Protein AF-A0A352S5X0-F1 (afdb_monomer_lite)

Radius of gyration: 20.24 Å; chains: 1; bounding box: 41×28×60 Å

Structure (mmCIF, N/CA/C/O backbone):
data_AF-A0A352S5X0-F1
#
_entry.id   AF-A0A352S5X0-F1
#
loop_
_atom_site.group_PDB
_atom_site.id
_atom_site.type_symbol
_atom_site.label_atom_id
_atom_site.label_alt_id
_atom_site.label_comp_id
_atom_site.label_asym_i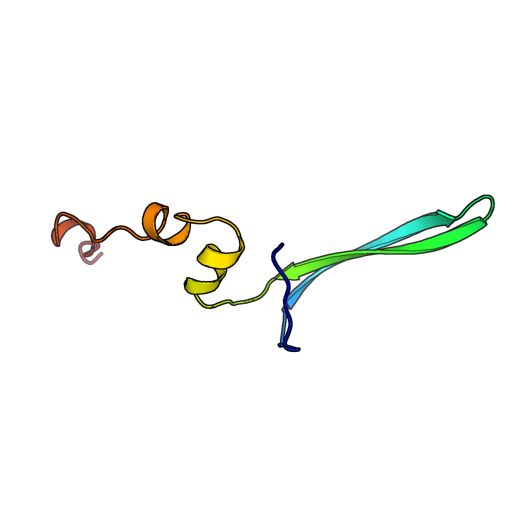d
_atom_site.label_entity_id
_atom_site.label_seq_id
_atom_site.pdbx_PDB_ins_code
_atom_site.Cartn_x
_atom_site.Cartn_y
_atom_site.Cartn_z
_atom_site.occupancy
_atom_site.B_iso_or_equiv
_atom_site.auth_seq_id
_atom_site.auth_comp_id
_atom_site.auth_asym_id
_atom_site.auth_atom_id
_atom_site.pdbx_PDB_model_num
ATOM 1 N N . MET A 1 1 ? -12.186 4.323 -8.200 1.00 65.81 1 MET A N 1
ATOM 2 C CA . MET A 1 1 ? -10.715 4.280 -8.339 1.00 65.81 1 MET A CA 1
ATOM 3 C C . MET A 1 1 ? -10.152 4.815 -7.038 1.00 65.81 1 MET A C 1
ATOM 5 O O . MET A 1 1 ? -10.566 5.896 -6.647 1.00 65.81 1 MET A O 1
ATOM 9 N N . PHE A 1 2 ? -9.330 4.035 -6.334 1.00 76.75 2 PHE A N 1
ATOM 10 C CA . PHE A 1 2 ? -8.684 4.463 -5.091 1.00 76.75 2 PHE A CA 1
ATOM 11 C C . PHE A 1 2 ? -7.371 5.164 -5.437 1.00 76.75 2 PHE A C 1
ATOM 13 O O . PHE A 1 2 ? -6.561 4.611 -6.181 1.00 76.75 2 PHE A O 1
ATOM 20 N N . GLU A 1 3 ? -7.179 6.372 -4.921 1.00 81.50 3 GLU A N 1
ATOM 21 C CA . GLU A 1 3 ? -6.000 7.191 -5.187 1.00 81.50 3 GLU A CA 1
ATOM 22 C C . GLU A 1 3 ? -5.553 7.897 -3.905 1.00 81.50 3 GLU A C 1
ATOM 24 O O . GLU A 1 3 ? -6.372 8.401 -3.135 1.00 81.50 3 GLU A O 1
ATOM 29 N N . ILE A 1 4 ? -4.239 7.940 -3.680 1.00 79.94 4 ILE A N 1
ATOM 30 C CA . ILE A 1 4 ? -3.631 8.697 -2.585 1.00 79.94 4 ILE A CA 1
ATOM 31 C C . ILE A 1 4 ? -3.289 10.090 -3.126 1.00 79.94 4 ILE A C 1
ATOM 33 O O . ILE A 1 4 ? -2.275 10.265 -3.796 1.00 79.94 4 ILE A O 1
ATOM 37 N N . LEU A 1 5 ? -4.147 11.074 -2.847 1.00 81.56 5 LEU A N 1
ATOM 38 C CA . LEU A 1 5 ? -4.019 12.438 -3.385 1.00 81.56 5 LEU A CA 1
ATOM 39 C C . LEU A 1 5 ? -2.995 13.300 -2.635 1.00 81.56 5 LEU A C 1
ATOM 41 O O . LEU A 1 5 ? -2.412 14.223 -3.199 1.00 81.56 5 LEU A O 1
ATOM 45 N N . THR A 1 6 ? -2.784 13.021 -1.350 1.00 83.00 6 THR A N 1
ATOM 46 C CA . THR A 1 6 ? -1.850 13.765 -0.502 1.00 83.00 6 THR A CA 1
ATOM 47 C C . THR A 1 6 ? -0.614 12.934 -0.226 1.00 83.00 6 THR A C 1
ATOM 49 O O . THR A 1 6 ? -0.717 11.798 0.241 1.00 83.00 6 THR A O 1
ATOM 52 N N . ALA A 1 7 ? 0.558 13.522 -0.466 1.00 85.88 7 ALA A N 1
ATOM 53 C CA . ALA A 1 7 ? 1.822 12.908 -0.098 1.00 85.88 7 ALA A CA 1
ATOM 54 C C . ALA A 1 7 ? 1.832 12.612 1.407 1.00 85.88 7 ALA A C 1
ATOM 56 O O . ALA A 1 7 ? 1.600 13.501 2.228 1.00 85.88 7 ALA A O 1
ATOM 57 N N . GLN A 1 8 ? 2.099 11.359 1.755 1.00 86.12 8 GLN A N 1
ATOM 58 C CA . GLN A 1 8 ? 2.148 10.896 3.133 1.00 86.12 8 GLN A CA 1
ATOM 59 C C . GLN A 1 8 ? 3.329 9.945 3.327 1.00 86.12 8 GLN A C 1
ATOM 61 O O . GLN A 1 8 ? 3.751 9.289 2.368 1.00 86.12 8 GLN A O 1
ATOM 66 N N . PRO A 1 9 ? 3.871 9.846 4.550 1.00 90.06 9 PRO A N 1
ATOM 67 C CA . PRO A 1 9 ? 4.858 8.830 4.869 1.00 90.06 9 PRO A CA 1
ATOM 68 C C . PRO A 1 9 ? 4.263 7.431 4.676 1.00 90.06 9 PRO A C 1
ATOM 70 O O . PRO A 1 9 ? 3.202 7.118 5.211 1.00 90.06 9 PRO A O 1
ATOM 73 N N . VAL A 1 10 ? 4.968 6.583 3.932 1.00 92.75 10 VAL A N 1
ATOM 74 C CA . VAL A 1 10 ? 4.631 5.167 3.744 1.00 92.75 10 VAL A CA 1
ATOM 75 C C . VAL A 1 10 ? 5.865 4.319 4.011 1.00 92.75 10 VAL A C 1
ATOM 77 O O . VAL A 1 10 ? 6.999 4.769 3.834 1.00 92.75 10 VAL A O 1
ATOM 80 N N . LYS A 1 11 ? 5.653 3.079 4.434 1.00 95.00 11 LYS A N 1
ATOM 81 C CA . LYS A 1 11 ? 6.725 2.110 4.621 1.00 95.00 11 LYS A CA 1
ATOM 82 C C . LYS A 1 11 ? 6.966 1.375 3.309 1.00 95.00 11 LYS A C 1
ATOM 84 O O . LYS A 1 11 ? 6.065 0.736 2.773 1.00 95.00 11 LYS A O 1
ATOM 89 N N . LEU A 1 12 ? 8.200 1.421 2.817 1.00 94.00 12 LEU A N 1
ATOM 90 C CA . LEU A 1 12 ? 8.650 0.521 1.761 1.00 94.00 12 LEU A CA 1
ATOM 91 C C . LEU A 1 12 ? 8.880 -0.864 2.373 1.00 94.00 12 LEU A C 1
ATOM 93 O O . LEU A 1 12 ? 9.794 -1.042 3.176 1.00 94.00 12 LEU A O 1
ATOM 97 N N . THR A 1 13 ? 8.029 -1.828 2.036 1.00 96.44 13 THR A N 1
ATOM 98 C CA . THR A 1 13 ? 8.082 -3.182 2.607 1.00 96.44 13 THR A CA 1
ATOM 99 C C . THR A 1 13 ? 8.836 -4.162 1.728 1.00 96.44 13 THR A C 1
ATOM 101 O O . THR A 1 13 ? 9.418 -5.113 2.245 1.00 96.44 13 THR A O 1
ATOM 104 N N . ASN A 1 14 ? 8.866 -3.931 0.415 1.00 96.62 14 ASN A N 1
ATOM 105 C CA . ASN A 1 14 ? 9.649 -4.737 -0.510 1.00 96.62 14 ASN A CA 1
ATOM 106 C C . ASN A 1 14 ? 10.154 -3.894 -1.686 1.00 96.62 14 ASN A C 1
ATOM 108 O O . ASN A 1 14 ? 9.434 -3.038 -2.203 1.00 96.62 14 ASN A O 1
ATOM 112 N N . TYR A 1 15 ? 11.380 -4.180 -2.113 1.00 95.75 15 TYR A N 1
ATOM 113 C CA . TYR A 1 15 ? 11.995 -3.643 -3.317 1.00 95.75 15 TYR A CA 1
ATOM 114 C C . TYR A 1 15 ? 12.674 -4.778 -4.072 1.00 95.75 15 TYR A C 1
ATOM 116 O O . TYR A 1 15 ? 13.667 -5.334 -3.600 1.00 95.75 15 TYR A O 1
ATOM 124 N N . ASN A 1 16 ? 12.146 -5.107 -5.248 1.00 94.75 16 ASN A N 1
ATOM 125 C CA . ASN A 1 16 ? 12.691 -6.158 -6.091 1.00 94.75 16 ASN A CA 1
ATOM 126 C C . ASN A 1 16 ? 13.191 -5.568 -7.417 1.00 94.75 16 ASN A C 1
ATOM 128 O O . ASN A 1 16 ? 12.386 -5.351 -8.327 1.00 94.75 16 ASN A O 1
ATOM 132 N N . PRO A 1 17 ? 14.496 -5.280 -7.550 1.00 93.00 17 PRO A N 1
ATOM 133 C CA . PRO A 1 17 ? 15.054 -4.823 -8.811 1.00 93.00 17 PRO A CA 1
ATOM 134 C C . PRO A 1 17 ? 15.013 -5.953 -9.844 1.00 93.00 17 PRO A C 1
ATOM 136 O O . PRO A 1 17 ? 15.421 -7.083 -9.580 1.00 93.00 17 PRO A O 1
ATOM 139 N N . ARG A 1 18 ? 14.556 -5.638 -11.055 1.00 91.00 18 ARG A N 1
ATOM 140 C CA . ARG A 1 18 ? 14.501 -6.578 -12.176 1.00 91.00 18 ARG A CA 1
ATOM 141 C C . ARG A 1 18 ? 14.887 -5.898 -13.480 1.00 91.00 18 ARG A C 1
ATOM 143 O O . ARG A 1 18 ? 14.750 -4.692 -13.640 1.00 91.00 18 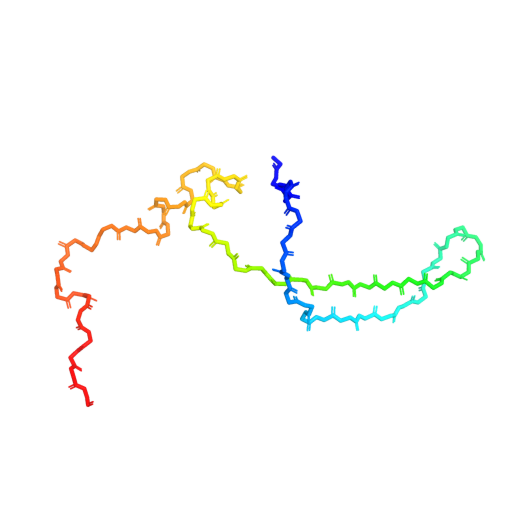ARG A O 1
ATOM 150 N N . ALA A 1 19 ? 15.361 -6.677 -14.442 1.00 88.25 19 ALA A N 1
ATOM 151 C CA . ALA A 1 19 ? 15.495 -6.190 -15.807 1.00 88.25 19 ALA A CA 1
ATOM 152 C C . ALA A 1 19 ? 14.157 -6.379 -16.529 1.00 88.25 19 ALA A C 1
ATOM 154 O O . ALA A 1 19 ? 13.610 -7.483 -16.547 1.00 88.25 19 ALA A O 1
ATOM 155 N N . GLU A 1 20 ? 13.640 -5.320 -17.141 1.00 88.75 20 GLU A N 1
ATOM 156 C CA . GLU A 1 20 ? 12.427 -5.378 -17.953 1.00 88.75 20 GLU A CA 1
ATOM 157 C C . GLU A 1 20 ? 12.756 -5.082 -19.416 1.00 88.75 20 GLU A C 1
ATOM 159 O O . GLU A 1 20 ? 13.615 -4.255 -19.732 1.00 88.75 20 GLU A O 1
ATOM 164 N N . LYS A 1 21 ? 12.098 -5.791 -20.338 1.00 89.38 21 LYS A N 1
ATOM 165 C CA . LYS A 1 21 ? 12.268 -5.533 -21.769 1.00 89.38 21 LYS A CA 1
ATOM 166 C C . LYS A 1 21 ? 11.402 -4.350 -22.174 1.00 89.38 21 LYS A C 1
ATOM 168 O O . LYS A 1 21 ? 10.182 -4.462 -22.208 1.00 89.38 21 LYS A O 1
ATOM 173 N N . HIS A 1 22 ? 12.042 -3.261 -22.577 1.00 82.56 22 HIS A N 1
ATOM 174 C CA . HIS A 1 22 ? 11.387 -2.137 -23.227 1.00 82.56 22 HIS A CA 1
ATOM 175 C C . HIS A 1 22 ? 11.694 -2.193 -24.733 1.00 82.56 22 HIS A C 1
ATOM 177 O O . HIS A 1 22 ? 12.720 -1.707 -25.218 1.00 82.56 22 HIS A O 1
ATOM 183 N N . GLY A 1 23 ? 10.836 -2.885 -25.490 1.00 86.50 23 GLY A N 1
ATOM 184 C CA . GLY A 1 23 ? 11.099 -3.224 -26.891 1.00 86.50 23 GLY A CA 1
ATOM 185 C C . GLY A 1 23 ? 12.225 -4.258 -27.026 1.00 86.50 23 GLY A C 1
ATOM 186 O O . GLY A 1 23 ? 12.093 -5.387 -26.559 1.00 86.50 23 GLY A O 1
ATOM 187 N N . LYS A 1 24 ? 13.338 -3.889 -27.681 1.00 88.88 24 LYS A N 1
ATOM 188 C CA . LYS A 1 24 ? 14.527 -4.758 -27.839 1.00 88.88 24 LYS A CA 1
ATOM 189 C C . LYS A 1 24 ? 15.600 -4.545 -26.764 1.00 88.88 24 LYS A C 1
ATOM 191 O O . LYS A 1 24 ? 16.564 -5.304 -26.731 1.00 88.88 24 LYS A O 1
ATOM 196 N N . GLN A 1 25 ? 15.466 -3.520 -25.923 1.00 84.94 25 GLN A N 1
ATOM 197 C CA . GLN A 1 25 ? 16.465 -3.165 -24.915 1.00 84.94 25 GLN A CA 1
ATOM 198 C C . GLN A 1 25 ? 16.017 -3.630 -23.528 1.00 84.94 25 GLN A C 1
ATOM 200 O O . GLN A 1 25 ? 14.840 -3.526 -23.184 1.00 84.94 25 GLN A O 1
ATOM 205 N N . ALA A 1 26 ? 16.957 -4.156 -22.743 1.00 83.94 26 ALA A N 1
ATOM 206 C CA . ALA A 1 26 ? 16.737 -4.415 -21.327 1.00 83.94 26 ALA A CA 1
ATOM 207 C C . ALA A 1 26 ? 16.989 -3.116 -20.560 1.00 83.94 26 ALA A C 1
ATOM 209 O O . ALA A 1 26 ? 18.075 -2.545 -20.663 1.00 83.94 26 ALA A O 1
ATOM 210 N N . MET A 1 27 ? 15.989 -2.659 -19.818 1.00 91.19 27 MET A N 1
ATOM 211 C CA . MET A 1 27 ? 16.076 -1.476 -18.971 1.00 91.19 27 MET A CA 1
ATOM 212 C C . MET A 1 27 ? 15.994 -1.891 -17.498 1.00 91.19 27 MET A C 1
ATOM 214 O O . MET A 1 27 ? 15.303 -2.868 -17.179 1.00 91.19 27 MET A O 1
ATOM 218 N N . PRO A 1 28 ? 16.682 -1.178 -16.591 1.00 89.50 28 PRO A N 1
ATOM 219 C CA . PRO A 1 28 ? 16.472 -1.343 -15.161 1.00 89.50 28 PRO A CA 1
ATOM 220 C C . PRO A 1 28 ? 15.023 -1.012 -14.801 1.00 89.50 28 PRO A C 1
ATOM 222 O O . PRO A 1 28 ? 14.513 0.048 -15.159 1.00 89.50 28 PRO A O 1
ATOM 225 N N . ALA A 1 29 ? 14.385 -1.914 -14.074 1.00 92.62 29 ALA A N 1
ATOM 226 C CA . ALA A 1 29 ? 13.064 -1.749 -13.501 1.00 92.62 29 ALA A CA 1
ATOM 227 C C . ALA A 1 29 ? 13.082 -2.262 -12.057 1.00 92.62 29 ALA A C 1
ATOM 229 O O . ALA A 1 29 ? 14.051 -2.876 -11.599 1.00 92.62 29 ALA A O 1
ATOM 230 N N . ALA A 1 30 ? 12.013 -2.005 -11.317 1.00 92.44 30 ALA A N 1
ATOM 231 C CA . ALA A 1 30 ? 11.839 -2.591 -10.002 1.00 92.44 30 ALA A CA 1
ATOM 232 C C . ALA A 1 30 ? 10.364 -2.690 -9.645 1.00 92.44 30 ALA A C 1
ATOM 234 O O . ALA A 1 30 ? 9.578 -1.807 -9.987 1.00 92.44 30 ALA A O 1
ATOM 235 N N . ASP A 1 31 ? 10.030 -3.737 -8.902 1.00 93.12 31 ASP A N 1
ATOM 236 C CA . ASP A 1 31 ? 8.734 -3.861 -8.260 1.00 93.12 31 ASP A CA 1
ATOM 237 C C . ASP A 1 31 ? 8.843 -3.315 -6.830 1.00 93.12 31 ASP A C 1
ATOM 239 O O . ASP A 1 31 ? 9.797 -3.605 -6.099 1.00 93.12 31 ASP A O 1
ATOM 243 N N . LEU A 1 32 ? 7.868 -2.495 -6.446 1.00 94.06 32 LEU A N 1
ATOM 244 C CA . LEU A 1 32 ? 7.796 -1.827 -5.150 1.00 94.06 32 LEU A CA 1
ATOM 245 C C . LEU A 1 32 ? 6.532 -2.281 -4.427 1.00 94.06 32 LEU A C 1
ATOM 247 O O . LEU A 1 32 ? 5.444 -2.237 -4.999 1.00 94.06 32 LEU A O 1
ATOM 251 N N . MET A 1 33 ? 6.667 -2.655 -3.157 1.00 94.38 33 MET A N 1
ATOM 252 C CA . MET A 1 33 ? 5.528 -2.857 -2.264 1.00 94.38 33 MET A CA 1
ATOM 253 C C . MET A 1 33 ? 5.554 -1.792 -1.173 1.00 94.38 33 MET A C 1
ATOM 255 O O . MET A 1 33 ? 6.556 -1.632 -0.473 1.00 94.38 33 MET A O 1
ATOM 259 N N . LEU A 1 34 ? 4.454 -1.054 -1.054 1.00 92.50 34 LEU A N 1
ATOM 260 C CA . LEU A 1 34 ? 4.282 0.020 -0.083 1.00 92.50 34 LEU A CA 1
ATOM 261 C C . LEU A 1 34 ? 3.180 -0.360 0.903 1.00 92.50 34 LEU A C 1
ATOM 263 O O . LEU A 1 34 ? 2.150 -0.905 0.516 1.00 92.50 34 LEU A O 1
ATOM 267 N N . GLU A 1 35 ? 3.395 -0.032 2.168 1.00 93.19 35 GLU A N 1
ATOM 268 C CA . GLU A 1 35 ? 2.424 -0.180 3.246 1.00 93.19 35 GLU A CA 1
ATOM 269 C C . GLU A 1 35 ? 2.160 1.197 3.858 1.00 93.19 35 GLU A C 1
ATOM 271 O O . GLU A 1 35 ? 3.091 1.934 4.194 1.00 93.19 35 GLU A O 1
ATOM 276 N N . ALA A 1 36 ? 0.886 1.562 3.978 1.00 89.94 36 ALA A N 1
ATOM 277 C CA . ALA A 1 36 ? 0.454 2.850 4.501 1.00 89.94 36 ALA A CA 1
ATOM 278 C C . ALA A 1 36 ? -0.575 2.638 5.612 1.00 89.94 36 ALA A C 1
ATOM 280 O O . ALA A 1 36 ? -1.526 1.875 5.442 1.00 89.94 36 ALA A O 1
ATOM 281 N N . ALA A 1 37 ? -0.405 3.345 6.728 1.00 89.44 37 ALA A N 1
ATOM 282 C CA . ALA A 1 37 ? -1.442 3.443 7.744 1.00 89.44 37 ALA A CA 1
ATOM 283 C C . ALA A 1 37 ? -2.497 4.447 7.268 1.00 89.44 37 ALA A C 1
ATOM 285 O O . ALA A 1 37 ? -2.169 5.590 6.957 1.00 89.44 37 ALA A O 1
ATOM 286 N N . MET A 1 38 ? -3.754 4.018 7.197 1.00 87.44 38 MET A N 1
ATOM 287 C CA . MET A 1 38 ? -4.861 4.821 6.677 1.00 87.44 38 MET A CA 1
ATOM 288 C C . MET A 1 38 ? -6.029 4.810 7.670 1.00 87.44 38 MET A C 1
ATOM 290 O O . MET A 1 38 ? -6.231 3.807 8.359 1.00 87.44 38 MET A O 1
ATOM 294 N N . PRO A 1 39 ? -6.836 5.883 7.736 1.00 88.31 39 PRO A N 1
ATOM 295 C CA . PRO A 1 39 ? -8.098 5.857 8.467 1.00 88.31 39 PRO A CA 1
ATOM 296 C C . PRO A 1 39 ? -9.037 4.778 7.913 1.00 88.31 39 PRO A C 1
ATOM 298 O O . PRO A 1 39 ? -9.049 4.526 6.709 1.00 88.31 39 PRO A O 1
ATOM 301 N N . ALA A 1 40 ? -9.891 4.200 8.762 1.00 88.19 40 ALA A N 1
ATOM 302 C CA . ALA A 1 40 ? -10.852 3.173 8.341 1.00 88.19 40 ALA A CA 1
ATOM 303 C C . ALA A 1 40 ? -11.803 3.653 7.224 1.00 88.19 40 ALA A C 1
ATOM 305 O O . ALA A 1 40 ? -12.241 2.857 6.400 1.00 88.19 40 ALA A O 1
ATOM 306 N N . THR A 1 41 ? -12.071 4.961 7.140 1.00 88.12 41 THR A N 1
ATOM 307 C CA . THR A 1 41 ? -12.857 5.587 6.059 1.00 88.12 41 THR A CA 1
ATOM 308 C C . THR A 1 41 ? -12.231 5.425 4.670 1.00 88.12 41 THR A C 1
ATOM 310 O O . THR A 1 41 ? -12.920 5.556 3.665 1.00 88.12 41 THR A O 1
ATOM 313 N N . ALA A 1 42 ? -10.943 5.083 4.569 1.00 87.19 42 ALA A N 1
ATOM 314 C CA . ALA A 1 42 ? -10.308 4.771 3.289 1.00 87.19 42 ALA A CA 1
ATOM 315 C C . ALA A 1 42 ? -10.935 3.545 2.598 1.00 87.19 42 ALA A C 1
ATOM 317 O O . ALA A 1 42 ? -10.922 3.459 1.368 1.00 87.19 42 ALA A O 1
ATOM 318 N N . LEU A 1 43 ? -11.522 2.624 3.371 1.00 88.62 43 LEU A N 1
ATOM 319 C CA . LEU A 1 43 ? -12.230 1.453 2.848 1.00 88.62 43 LEU A CA 1
ATOM 320 C C . LEU A 1 43 ? -13.450 1.845 2.007 1.00 88.62 43 LEU A C 1
ATOM 322 O O . LEU A 1 43 ? -13.734 1.174 1.017 1.00 88.62 43 LEU A O 1
ATOM 326 N N . ASP A 1 44 ? -14.096 2.972 2.325 1.00 88.88 44 ASP A N 1
ATOM 327 C CA . ASP A 1 44 ? -15.254 3.487 1.581 1.00 88.88 44 ASP A CA 1
ATOM 328 C C . ASP A 1 44 ? -14.881 3.836 0.128 1.00 88.88 44 ASP A C 1
ATOM 330 O O . ASP A 1 44 ? -15.712 3.763 -0.778 1.00 88.88 44 ASP A O 1
ATOM 334 N N . SER A 1 45 ? -13.610 4.185 -0.107 1.00 86.69 45 SER A N 1
ATOM 335 C CA . SER A 1 45 ? -13.068 4.494 -1.438 1.00 86.69 45 SER A CA 1
ATOM 336 C C . SER A 1 45 ? -12.618 3.255 -2.219 1.00 86.69 45 SER A C 1
ATOM 338 O O . SER A 1 45 ? -12.472 3.323 -3.442 1.00 86.69 45 SER A O 1
ATOM 340 N N . LEU A 1 46 ? -12.381 2.130 -1.534 1.00 85.75 46 LEU A N 1
ATOM 341 C CA . LEU A 1 46 ? -12.049 0.850 -2.165 1.00 85.75 46 LEU A CA 1
ATOM 342 C C . LEU A 1 46 ? -13.314 0.150 -2.657 1.00 85.75 46 LEU A C 1
ATOM 344 O O . LEU A 1 46 ? -13.366 -0.286 -3.806 1.00 85.75 46 LEU A O 1
ATOM 348 N N . GLN A 1 47 ? -14.338 0.081 -1.805 1.00 88.88 47 GLN A N 1
ATOM 349 C CA . GLN A 1 47 ? -15.636 -0.485 -2.147 1.00 88.88 47 GLN A CA 1
ATOM 350 C C . GLN A 1 47 ? -16.721 0.038 -1.197 1.00 88.88 47 GLN A C 1
ATOM 352 O O . GLN A 1 47 ? -16.555 0.049 0.021 1.00 88.88 47 GLN A O 1
ATOM 357 N N . HIS A 1 48 ? -17.870 0.417 -1.757 1.00 88.38 48 HIS A N 1
ATOM 358 C CA . HIS A 1 48 ? -19.031 0.817 -0.965 1.00 88.38 48 HIS A CA 1
ATOM 359 C C . HIS A 1 48 ? -19.511 -0.340 -0.070 1.00 88.38 48 HIS A C 1
ATOM 361 O O . HIS A 1 48 ? -19.659 -1.465 -0.554 1.00 88.38 48 HIS A O 1
ATOM 367 N N . GLY A 1 49 ? -19.754 -0.076 1.216 1.00 87.81 49 GLY A N 1
ATOM 368 C CA . GLY A 1 49 ? -20.192 -1.091 2.182 1.00 87.81 49 GLY A CA 1
ATOM 369 C C . GLY A 1 49 ? -19.058 -1.891 2.837 1.00 87.81 49 GLY A C 1
ATOM 370 O O . GLY A 1 49 ? -19.313 -2.696 3.730 1.00 87.81 49 GLY A O 1
ATOM 371 N N . LEU A 1 50 ? -17.806 -1.729 2.385 1.00 89.38 50 LEU A N 1
ATOM 372 C CA . LEU A 1 50 ? -16.683 -2.542 2.865 1.00 89.38 50 LEU A CA 1
ATOM 373 C C . LEU A 1 50 ? -16.336 -2.239 4.322 1.0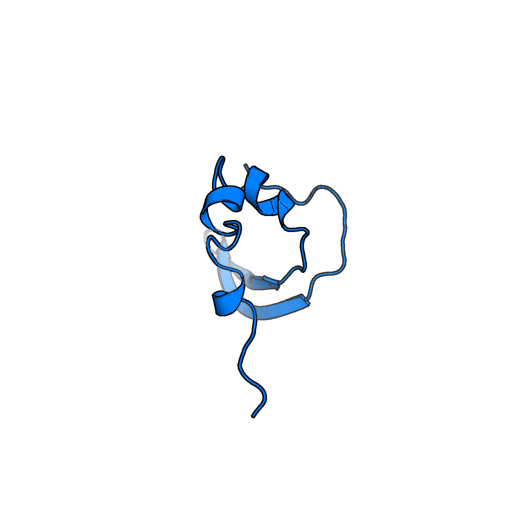0 89.38 50 LEU A C 1
ATOM 375 O O . LEU A 1 50 ? -16.019 -3.147 5.087 1.00 89.38 50 LEU A O 1
ATOM 379 N N . ARG A 1 51 ? -16.407 -0.966 4.712 1.00 90.06 51 ARG A N 1
ATOM 380 C CA . ARG A 1 51 ? -16.159 -0.554 6.089 1.00 90.06 51 ARG A CA 1
ATOM 381 C C . ARG A 1 51 ? -17.213 -1.135 7.024 1.00 90.06 51 ARG A C 1
ATOM 383 O O . ARG A 1 51 ? -16.844 -1.720 8.030 1.00 90.06 51 ARG A O 1
ATOM 390 N N . GLU A 1 52 ? -18.492 -1.046 6.677 1.00 88.88 52 GLU A N 1
ATOM 391 C CA . GLU A 1 52 ? -19.588 -1.595 7.483 1.00 88.88 52 GLU A CA 1
ATOM 392 C C . GLU A 1 52 ? -19.538 -3.129 7.567 1.00 88.88 52 GLU A C 1
ATOM 394 O O . GLU A 1 52 ? -19.889 -3.710 8.590 1.00 88.88 52 GLU A O 1
ATOM 399 N N . ALA A 1 53 ? -19.071 -3.799 6.509 1.00 86.88 53 ALA A N 1
ATOM 400 C CA . ALA A 1 53 ? -18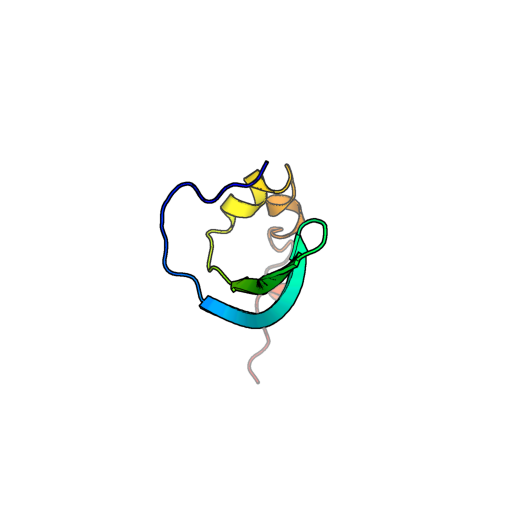.900 -5.250 6.503 1.00 86.88 53 ALA A CA 1
ATOM 401 C C . ALA A 1 53 ? -17.745 -5.727 7.403 1.00 86.88 53 ALA A C 1
ATOM 403 O O . ALA A 1 53 ? -17.818 -6.821 7.959 1.00 86.88 53 ALA A O 1
ATOM 404 N N . LEU A 1 54 ? -16.675 -4.933 7.526 1.00 85.94 54 LEU A N 1
ATOM 405 C CA . LEU A 1 54 ? -15.495 -5.266 8.334 1.00 85.94 54 LEU A CA 1
ATOM 406 C C . LEU A 1 54 ? -15.599 -4.770 9.780 1.00 85.94 54 LEU A C 1
ATOM 408 O O . LEU A 1 54 ? -15.046 -5.394 10.683 1.00 85.94 54 LEU A O 1
ATOM 412 N N . TYR A 1 55 ? -16.303 -3.663 10.000 1.00 82.25 55 TYR A N 1
ATOM 413 C CA . TYR A 1 55 ? -16.538 -3.067 11.308 1.00 82.25 55 TYR A CA 1
ATOM 414 C C . TYR A 1 55 ? -18.025 -3.164 11.629 1.00 82.25 55 TYR A C 1
ATOM 416 O O . TYR A 1 55 ? -18.813 -2.293 11.263 1.00 82.25 55 TYR A O 1
ATOM 424 N N . LYS A 1 56 ? -18.401 -4.233 12.329 1.00 71.81 56 LYS A N 1
ATOM 425 C CA . LYS A 1 56 ? -19.736 -4.379 12.905 1.00 71.81 56 LYS A CA 1
ATOM 426 C C . LYS A 1 56 ? -19.685 -3.974 14.374 1.00 71.81 56 LYS A C 1
ATOM 428 O O . LYS A 1 56 ? -18.717 -4.289 15.067 1.00 71.81 56 LYS A O 1
ATOM 433 N N . GLU A 1 57 ? -20.718 -3.286 14.849 1.00 65.94 57 GLU A N 1
ATOM 434 C CA . GLU A 1 57 ? -20.926 -3.157 16.291 1.00 65.94 57 GLU A CA 1
ATOM 435 C C . GLU A 1 57 ? -21.051 -4.563 16.886 1.00 65.94 57 GLU A C 1
ATOM 437 O O . GLU A 1 57 ? -21.746 -5.418 16.328 1.00 65.94 57 GLU A O 1
ATOM 442 N N . ALA A 1 58 ? -20.331 -4.826 17.977 1.00 66.25 58 ALA A N 1
ATOM 443 C CA . ALA A 1 58 ? -20.482 -6.086 18.684 1.00 66.25 58 ALA A CA 1
ATOM 444 C C . ALA A 1 58 ? -21.941 -6.200 19.141 1.00 66.25 58 ALA A C 1
ATOM 446 O O . ALA A 1 58 ? -22.447 -5.306 19.820 1.00 66.25 58 ALA A O 1
ATOM 447 N N . GLU A 1 59 ? -22.622 -7.273 18.739 1.00 67.12 59 GLU A N 1
ATOM 448 C CA . GLU A 1 59 ? -24.006 -7.517 19.162 1.00 67.12 59 GLU A CA 1
ATOM 449 C C . GLU A 1 59 ? -24.079 -7.820 20.664 1.00 67.12 59 GLU A C 1
ATOM 451 O O . GLU A 1 59 ? -25.115 -7.584 21.281 1.00 67.12 59 GLU A O 1
ATOM 456 N N . ASP A 1 60 ? -22.967 -8.269 21.258 1.00 62.81 60 ASP A N 1
ATOM 457 C CA . ASP A 1 60 ? -22.845 -8.525 22.685 1.00 62.81 60 ASP A CA 1
ATOM 458 C C . ASP A 1 60 ? -21.510 -7.993 23.235 1.00 62.81 60 ASP A C 1
ATOM 460 O O . ASP A 1 60 ? -20.435 -8.203 22.670 1.00 62.81 60 ASP A O 1
ATOM 464 N N . GLN A 1 61 ? -21.568 -7.286 24.364 1.00 57.91 61 GLN A N 1
ATOM 465 C CA . GLN A 1 61 ? -20.414 -6.609 24.976 1.00 57.91 61 GLN A CA 1
ATOM 466 C C . GLN A 1 61 ? -19.383 -7.606 25.545 1.00 57.91 61 GLN A C 1
ATOM 468 O O . GLN A 1 61 ? -18.239 -7.238 25.808 1.00 57.91 61 GLN A O 1
ATOM 473 N N . ALA A 1 62 ? -19.792 -8.869 25.709 1.00 60.25 62 ALA A N 1
ATOM 474 C CA . ALA A 1 62 ? -18.968 -9.981 26.172 1.00 60.25 62 ALA A CA 1
ATOM 475 C C . ALA A 1 62 ? -17.922 -10.450 25.142 1.00 60.25 62 ALA A C 1
ATOM 477 O O . ALA A 1 62 ? -16.894 -10.983 25.546 1.00 60.25 62 ALA A O 1
ATOM 478 N N . ASP A 1 63 ? -18.133 -10.204 23.843 1.00 58.28 63 ASP A N 1
ATOM 479 C CA . ASP A 1 63 ? -17.183 -10.584 22.780 1.00 58.28 63 ASP A CA 1
ATOM 480 C C . ASP A 1 63 ? -15.995 -9.611 22.656 1.00 58.28 63 ASP A C 1
ATOM 482 O O . ASP A 1 63 ? -14.990 -9.920 22.017 1.00 58.28 63 ASP A O 1
ATOM 486 N N . LEU A 1 64 ? -16.100 -8.422 23.260 1.00 59.56 64 LEU A N 1
ATOM 487 C CA . LEU A 1 64 ? -15.086 -7.360 23.196 1.00 59.56 64 LEU A CA 1
ATOM 488 C C . LEU A 1 64 ? -14.057 -7.418 24.333 1.00 59.56 64 LEU A C 1
ATOM 490 O O . LEU A 1 64 ? -13.075 -6.675 24.304 1.00 59.56 64 LEU A O 1
ATOM 494 N N . VAL A 1 65 ? -14.282 -8.259 25.344 1.00 60.91 65 VAL A N 1
ATOM 495 C CA . VAL A 1 65 ? -13.405 -8.393 26.509 1.00 60.91 65 VAL A CA 1
ATOM 496 C C . VAL A 1 65 ? -12.715 -9.749 26.419 1.00 60.91 65 VAL A C 1
ATOM 498 O O . VAL A 1 65 ? -13.325 -10.776 26.707 1.00 60.91 65 VAL A O 1
ATOM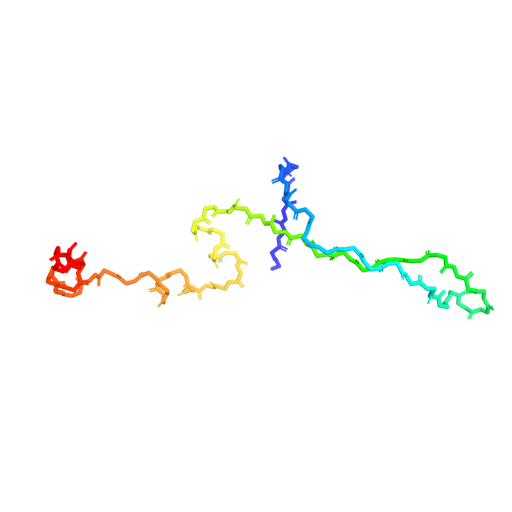 501 N N . GLU A 1 66 ? -11.436 -9.774 26.032 1.00 63.34 66 GLU A N 1
ATOM 502 C CA . GLU A 1 66 ? -10.617 -10.952 26.329 1.00 63.34 66 GLU A CA 1
ATOM 503 C C . GLU A 1 66 ? -10.584 -11.111 27.859 1.00 63.34 66 GLU A C 1
ATOM 505 O O . GLU A 1 66 ? -10.235 -10.153 28.554 1.00 63.34 66 GLU A O 1
ATOM 510 N N . PRO A 1 67 ? -10.981 -12.270 28.418 1.00 50.44 67 PRO A N 1
ATOM 511 C CA . PRO A 1 67 ? -10.840 -12.494 29.846 1.00 50.44 67 PRO A CA 1
ATOM 512 C C . PRO A 1 67 ? -9.348 -12.450 30.181 1.00 50.44 67 PRO A C 1
ATOM 514 O O . PRO A 1 67 ? -8.576 -13.219 29.605 1.00 50.44 67 PRO A O 1
ATOM 517 N N . ASP A 1 68 ? -8.973 -11.539 31.085 1.00 55.53 68 ASP A N 1
ATOM 518 C CA . ASP A 1 68 ? -7.618 -11.379 31.623 1.00 55.53 68 ASP A CA 1
ATOM 519 C C . ASP A 1 68 ? -6.920 -12.745 31.780 1.00 55.53 68 ASP A C 1
ATOM 521 O O . ASP A 1 68 ? -7.414 -13.635 32.485 1.00 55.53 68 ASP A O 1
ATOM 525 N N . ARG A 1 69 ? -5.775 -12.911 31.109 1.00 41.34 69 ARG A N 1
ATOM 526 C CA . ARG A 1 69 ? -4.816 -14.001 31.337 1.00 41.34 69 ARG A CA 1
ATOM 527 C C . ARG A 1 69 ? -3.588 -13.484 32.062 1.00 41.34 69 ARG A C 1
ATOM 529 O O . ARG A 1 69 ? -3.045 -12.450 31.618 1.00 41.34 69 ARG A O 1
#

Foldseek 3Di:
DQDDPDDDDKDFPDKAWDFDDPDPDTDIDIDTDIGDDDPLCSVCVVDNCRSCVVDPDDPDPVVV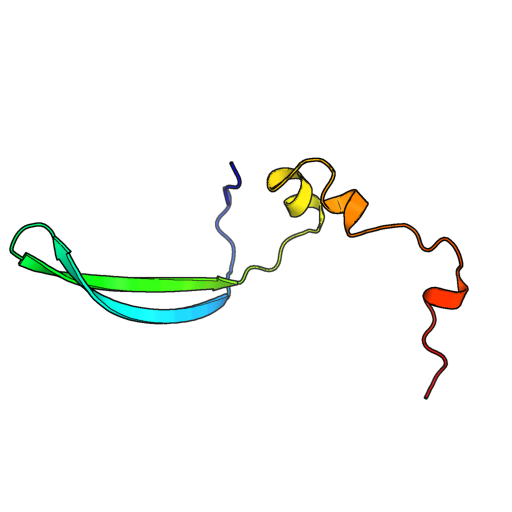DDPDD

pLDDT: mean 82.68, std 12.75, range [41.34, 96.62]

Secondary structure (DSSP, 8-state):
-----S----EEEEEEEEEEEETTEEEEEEEEEEE----GGGHHHHSTTHHHHH-PPPSSGGGG-----

Sequence (69 aa):
MFEILTAQPVKLTNYNPRAEKHGKQAMPAADLMLEAAMPATALDSLQHGLREALYKEAEDQADLVEPDR